Protein AF-A0A519GZL4-F1 (afdb_monomer)

Nearest PDB structures (foldseek):
  5wam-assembly1_B-2  TM=8.027E-01  e=3.179E-05  Neisseria gonorrhoeae FA 1090
  5wam-assembly1_A-2  TM=7.280E-01  e=1.064E-04  Neisseria gonorrhoeae FA 1090
  7enc-assembly1_n  TM=5.071E-01  e=3.283E-01  Homo sapiens
  8gxs-assembly1_n  TM=5.077E-01  e=7.648E-01  Homo sapiens
  8trh-assembly1_N  TM=5.170E-01  e=1.893E+00  Homo sapiens

Mean predicted aligned error: 19.34 Å

Foldseek 3Di:
DFPVVCCVVQNDAPDCDPVPVQKGKDWDWDDDVPDDIDIWIKIWGHDPGHTDDIDIDDDDPPVVVVVVVPPCVVVPPPPPDPDDDPVVVVVPDDDPDDDDDDDDDDDDDDDDDDPDDDDPDDDD

Sequence (124 aa):
MSRQQVRDILGTSLLTDVFHSDRWDYVFTMRRQGTEPQQRRLTLFFKGETLDRFEGDTMPSEEEFVAAVDTRVGKSPKIPQLEATESQLDKFKPDDKKGGKSADAPATPLAPLPPSYPPLETAR

Radius of gyration: 33.73 Å; Cα contacts (8 Å, |Δi|>4): 89; chains: 1; bounding box: 73×61×67 Å

Secondary structure (DSSP, 8-state):
-BHHHHHHHH---TT--GGGTTEEEEEEEEEETTEEEEEEEEEEEEETTEEEEEEES-PPPHHHHHHHH-TTTTS----------HHHHGGG-------------PPP-PPPPPS-PPP-----

pLDDT: mean 71.45, std 14.08, range [32.94, 92.75]

Solvent-accessible surface area (backbone atoms only — not comparable to full-atom values): 8414 Å² total; per-residue (Å²): 100,41,60,66,58,49,31,74,74,76,42,79,61,87,50,70,43,92,91,37,73,46,38,38,48,44,78,48,72,51,76,50,94,94,51,79,69,45,74,48,50,39,36,39,34,37,60,82,64,34,61,71,51,73,51,61,60,89,71,64,52,73,67,55,45,50,56,67,67,44,72,61,65,85,56,68,70,79,74,76,78,88,71,80,57,70,81,60,58,69,74,68,61,81,80,96,78,77,85,86,83,84,90,89,82,85,82,77,83,77,77,84,77,77,97,72,78,83,79,92,70,80,86,127

Structure (mmCIF, N/CA/C/O backbone):
data_AF-A0A519GZL4-F1
#
_entry.id   AF-A0A519GZL4-F1
#
loop_
_atom_site.group_PDB
_atom_site.id
_atom_site.type_symbol
_atom_site.label_atom_id
_atom_site.label_alt_id
_atom_site.label_comp_id
_atom_site.label_asym_id
_atom_site.label_entity_id
_atom_site.label_seq_id
_atom_site.pdbx_PDB_ins_code
_atom_site.Cartn_x
_atom_site.Cartn_y
_atom_site.Cartn_z
_atom_site.occupancy
_atom_site.B_iso_or_equiv
_atom_site.auth_seq_id
_atom_site.auth_comp_id
_atom_site.auth_asym_id
_atom_site.auth_atom_id
_atom_site.pdbx_PDB_model_num
ATOM 1 N N . MET A 1 1 ? 3.455 6.387 12.082 1.00 84.31 1 MET A N 1
ATOM 2 C CA . MET A 1 1 ? 2.649 6.556 10.851 1.00 84.31 1 MET A CA 1
ATOM 3 C C . MET A 1 1 ? 1.247 6.051 11.135 1.00 84.31 1 MET A C 1
ATOM 5 O O . MET A 1 1 ? 1.131 4.916 11.592 1.00 84.31 1 MET A O 1
ATOM 9 N N . SER A 1 2 ? 0.220 6.888 10.959 1.00 90.94 2 SER A N 1
ATOM 10 C CA . SER A 1 2 ? -1.176 6.470 11.162 1.00 90.94 2 SER A CA 1
ATOM 11 C C . SER A 1 2 ? -1.717 5.737 9.934 1.00 90.94 2 SER A C 1
ATOM 13 O O . SER A 1 2 ? -1.227 5.946 8.823 1.00 90.94 2 SER A O 1
ATOM 15 N N . ARG A 1 3 ? -2.753 4.911 10.105 1.00 87.25 3 ARG A N 1
ATOM 16 C CA . ARG A 1 3 ? -3.444 4.238 8.986 1.00 87.25 3 ARG A CA 1
ATOM 17 C C . ARG A 1 3 ? -3.908 5.210 7.902 1.00 87.25 3 ARG A C 1
ATOM 19 O O . ARG A 1 3 ? -3.775 4.916 6.717 1.00 87.25 3 ARG A O 1
ATOM 26 N N . GLN A 1 4 ? -4.415 6.370 8.315 1.00 88.75 4 GLN A N 1
ATOM 27 C CA . GLN A 1 4 ? -4.841 7.434 7.407 1.00 88.75 4 GLN A CA 1
ATOM 28 C C . GLN A 1 4 ? -3.663 7.935 6.566 1.00 88.75 4 GLN A C 1
ATOM 30 O O . GLN A 1 4 ? -3.731 7.926 5.346 1.00 88.75 4 GLN A O 1
ATOM 35 N N . GLN A 1 5 ? -2.543 8.260 7.213 1.00 89.81 5 GLN A N 1
ATOM 36 C CA . GLN A 1 5 ? -1.359 8.772 6.531 1.00 89.81 5 GLN A CA 1
ATOM 37 C C . GLN A 1 5 ? -0.759 7.743 5.564 1.00 89.81 5 GLN A C 1
ATOM 39 O O . GLN A 1 5 ? -0.343 8.089 4.463 1.00 89.81 5 GLN A O 1
ATOM 44 N N . VAL A 1 6 ? -0.747 6.464 5.948 1.00 88.88 6 VAL A N 1
ATOM 45 C CA . VAL A 1 6 ? -0.319 5.378 5.056 1.00 88.88 6 VAL A CA 1
ATOM 46 C C . VAL A 1 6 ? -1.238 5.283 3.839 1.00 88.88 6 VAL A C 1
ATOM 48 O O . VAL A 1 6 ? -0.751 5.141 2.720 1.00 88.88 6 VAL A O 1
ATOM 51 N N . ARG A 1 7 ? -2.555 5.395 4.041 1.00 87.25 7 ARG A N 1
ATOM 52 C CA . ARG A 1 7 ? -3.539 5.400 2.955 1.00 87.25 7 ARG A CA 1
ATOM 53 C C . ARG A 1 7 ? -3.374 6.602 2.030 1.00 87.25 7 ARG A C 1
ATOM 55 O O . ARG A 1 7 ? -3.517 6.445 0.825 1.00 87.25 7 ARG A O 1
ATOM 62 N N . ASP A 1 8 ? -3.046 7.765 2.572 1.00 88.56 8 ASP A N 1
ATOM 63 C CA . ASP A 1 8 ? -2.830 8.974 1.778 1.00 88.56 8 ASP A CA 1
ATOM 64 C C . ASP A 1 8 ? -1.562 8.865 0.909 1.00 88.56 8 ASP A C 1
ATOM 66 O O . ASP A 1 8 ? -1.524 9.396 -0.197 1.00 88.56 8 ASP A O 1
ATOM 70 N N . ILE A 1 9 ? -0.538 8.136 1.374 1.00 88.44 9 ILE A N 1
ATOM 71 C CA . ILE A 1 9 ? 0.733 7.947 0.651 1.00 88.44 9 ILE A CA 1
ATOM 72 C C . ILE A 1 9 ? 0.659 6.796 -0.361 1.00 88.44 9 ILE A C 1
ATOM 74 O O . ILE A 1 9 ? 1.090 6.945 -1.501 1.00 88.44 9 ILE A O 1
ATOM 78 N N . LEU A 1 10 ? 0.161 5.630 0.059 1.00 85.12 10 LEU A N 1
ATOM 79 C CA . LEU A 1 10 ? 0.185 4.391 -0.734 1.00 85.12 10 LEU A CA 1
ATOM 80 C C . LEU A 1 10 ? -1.153 4.076 -1.414 1.00 85.12 10 LEU A C 1
ATOM 82 O O . LEU A 1 10 ? -1.236 3.153 -2.223 1.00 85.12 10 LEU A O 1
ATOM 86 N N . GLY A 1 11 ? -2.208 4.817 -1.084 1.00 85.12 11 GLY A N 1
ATOM 87 C CA . GLY A 1 11 ? -3.573 4.532 -1.503 1.00 85.12 11 GLY A CA 1
ATOM 88 C C . GLY A 1 11 ? -4.305 3.557 -0.576 1.00 85.12 11 GLY A C 1
ATOM 89 O O . GLY A 1 11 ? -3.784 3.037 0.418 1.00 85.12 11 GLY A O 1
ATOM 90 N N . THR A 1 12 ? -5.567 3.300 -0.916 1.00 80.75 12 THR A N 1
ATOM 91 C CA . THR A 1 12 ? -6.424 2.361 -0.180 1.00 80.75 12 THR A CA 1
ATOM 92 C C . THR A 1 12 ? -5.939 0.934 -0.406 1.00 80.75 12 THR A C 1
ATOM 94 O O . THR A 1 12 ? -5.834 0.492 -1.548 1.00 80.75 12 THR A O 1
ATOM 97 N N . SER A 1 13 ? -5.633 0.217 0.679 1.00 74.00 13 SER A N 1
ATOM 98 C CA . SER A 1 13 ? -5.290 -1.204 0.593 1.00 74.00 13 SER A CA 1
ATOM 99 C C . SER A 1 13 ? -6.455 -1.988 -0.011 1.00 74.00 13 SER A C 1
ATOM 101 O O . SER A 1 13 ? -7.615 -1.761 0.330 1.00 74.00 13 SER A O 1
ATOM 103 N N . LEU A 1 14 ? -6.137 -2.915 -0.914 1.00 67.00 14 LEU A N 1
ATOM 104 C CA . LEU A 1 14 ? -7.121 -3.743 -1.615 1.00 67.00 14 LEU A CA 1
ATOM 105 C C . LEU A 1 14 ? -7.680 -4.880 -0.738 1.00 67.00 14 LEU A C 1
ATOM 107 O O . LEU A 1 14 ? -8.674 -5.494 -1.114 1.00 67.00 14 LEU A O 1
ATOM 111 N N . LEU A 1 15 ? -7.040 -5.182 0.400 1.00 64.50 15 LEU A N 1
ATOM 112 C CA . LEU A 1 15 ? -7.227 -6.424 1.167 1.00 64.50 15 LEU A CA 1
ATOM 113 C C . LEU A 1 15 ? -7.434 -6.184 2.674 1.00 64.50 15 LEU A C 1
ATOM 115 O O . LEU A 1 15 ? -6.950 -6.947 3.505 1.00 64.50 15 LEU A O 1
ATOM 119 N N . THR A 1 16 ? -8.174 -5.142 3.057 1.00 64.69 16 THR A N 1
ATOM 120 C CA . THR A 1 16 ? -8.651 -5.008 4.445 1.00 64.69 16 THR A CA 1
ATOM 121 C C . THR A 1 16 ? -9.836 -5.937 4.693 1.00 64.69 16 THR A C 1
ATOM 123 O O . THR A 1 16 ? -10.988 -5.539 4.528 1.00 64.69 16 THR A O 1
ATOM 126 N N . ASP A 1 17 ? -9.548 -7.183 5.063 1.00 66.06 17 ASP A N 1
ATOM 127 C CA . ASP A 1 17 ? -10.543 -8.134 5.567 1.00 66.06 17 ASP A CA 1
ATOM 128 C C . ASP A 1 17 ? -10.937 -7.768 7.015 1.00 66.06 17 ASP A C 1
ATOM 130 O O . ASP A 1 17 ? -10.108 -7.300 7.800 1.00 66.06 17 ASP A O 1
ATOM 134 N N . VAL A 1 18 ? -12.197 -7.999 7.390 1.00 66.75 18 VAL A N 1
ATOM 135 C CA . VAL A 1 18 ? -12.733 -7.783 8.745 1.00 66.75 18 VAL A CA 1
ATOM 136 C C . VAL A 1 18 ? -11.977 -8.606 9.802 1.00 66.75 18 VAL A C 1
ATOM 138 O O . VAL A 1 18 ? -11.869 -8.180 10.950 1.00 66.75 18 VAL A O 1
ATOM 141 N N . PHE A 1 19 ? -11.408 -9.752 9.420 1.00 68.94 19 PHE A N 1
ATOM 142 C CA . PHE A 1 19 ? -10.619 -10.622 10.297 1.00 68.94 19 PHE A CA 1
ATOM 143 C C . PHE A 1 19 ? -9.140 -10.216 10.409 1.00 68.94 19 PHE A C 1
ATOM 145 O O . PHE A 1 19 ? -8.454 -10.665 11.324 1.00 68.94 19 PHE A O 1
ATOM 152 N N . HIS A 1 20 ? -8.649 -9.354 9.513 1.00 72.19 20 HIS A N 1
ATOM 153 C CA . HIS A 1 20 ? -7.257 -8.894 9.471 1.00 72.19 20 HIS A CA 1
ATOM 154 C C . HIS A 1 20 ? -7.188 -7.375 9.324 1.00 72.19 20 HIS A C 1
ATOM 156 O O . HIS A 1 20 ? -6.423 -6.839 8.524 1.00 72.19 20 HIS A O 1
ATOM 162 N N . SER A 1 21 ? -7.975 -6.664 10.132 1.00 76.50 21 SER A N 1
ATOM 163 C CA . SER A 1 21 ? -7.987 -5.200 10.147 1.00 76.50 21 SER A CA 1
ATOM 164 C C . SER A 1 21 ? -6.590 -4.609 10.368 1.00 76.50 21 SER A C 1
ATOM 166 O O . SER A 1 21 ? -6.303 -3.523 9.870 1.00 76.50 21 SER A O 1
ATOM 168 N N . ASP A 1 22 ? -5.720 -5.331 11.072 1.00 86.19 22 ASP A N 1
ATOM 169 C CA . ASP A 1 22 ? -4.362 -4.936 11.438 1.00 86.19 22 ASP A CA 1
ATOM 170 C C . ASP A 1 22 ? -3.292 -5.262 10.384 1.00 86.19 22 ASP A C 1
ATOM 172 O O . ASP A 1 22 ? -2.124 -4.938 10.588 1.00 86.19 22 ASP A O 1
ATOM 176 N N . ARG A 1 23 ? -3.646 -5.880 9.252 1.00 88.19 23 ARG A N 1
ATOM 177 C CA . ARG A 1 23 ? -2.686 -6.238 8.201 1.00 88.19 23 ARG A CA 1
ATOM 178 C C . ARG A 1 23 ? -3.152 -5.734 6.844 1.00 88.19 23 ARG A C 1
ATOM 180 O O . ARG A 1 23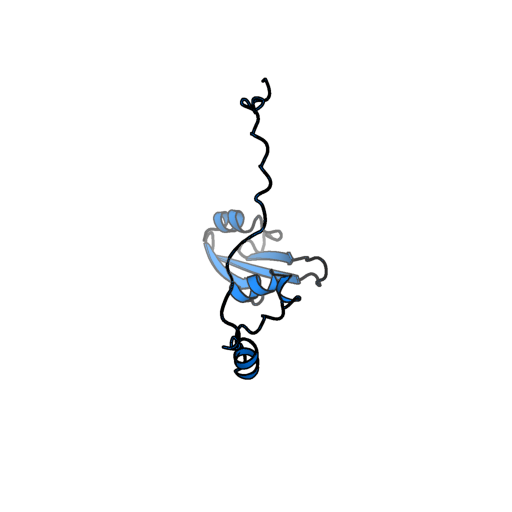 ? -4.225 -6.101 6.382 1.00 88.19 23 ARG A O 1
ATOM 187 N N . TRP A 1 24 ? -2.332 -4.914 6.194 1.00 88.50 24 TRP A N 1
ATOM 188 C CA . TRP A 1 24 ? -2.612 -4.402 4.852 1.00 88.50 24 TRP A CA 1
ATOM 189 C C . TRP A 1 24 ? -1.587 -4.937 3.864 1.00 88.50 24 TRP A C 1
ATOM 191 O O . TRP A 1 24 ? -0.389 -4.706 4.016 1.00 88.50 24 TRP A O 1
ATOM 201 N N . ASP A 1 25 ? -2.063 -5.599 2.818 1.00 86.19 25 ASP A N 1
ATOM 202 C CA . ASP A 1 25 ? -1.225 -6.072 1.724 1.00 86.19 25 ASP A CA 1
ATOM 203 C C . ASP A 1 25 ? -1.360 -5.128 0.517 1.00 86.19 25 ASP A C 1
ATOM 205 O O . ASP A 1 25 ? -2.461 -4.779 0.079 1.00 86.19 25 ASP A O 1
ATOM 209 N N . TYR A 1 26 ? -0.217 -4.714 -0.023 1.00 86.56 26 TYR A N 1
ATOM 210 C CA . TYR A 1 26 ? -0.070 -3.899 -1.223 1.00 86.56 26 TYR A CA 1
ATOM 211 C C . TYR A 1 26 ? 0.730 -4.685 -2.257 1.00 86.56 26 TYR A C 1
ATOM 213 O O . TYR A 1 26 ? 1.853 -5.121 -1.998 1.00 86.56 26 TYR A O 1
ATOM 221 N N . VAL A 1 27 ? 0.166 -4.852 -3.450 1.00 85.44 27 VAL A N 1
ATOM 222 C CA . VAL A 1 27 ? 0.845 -5.492 -4.579 1.00 85.44 27 VAL A CA 1
ATOM 223 C C . VAL A 1 27 ? 0.945 -4.473 -5.699 1.00 85.44 27 VAL A C 1
ATOM 225 O O . VAL A 1 27 ? -0.068 -3.961 -6.169 1.00 85.44 27 VAL A O 1
ATOM 228 N N . PHE A 1 28 ? 2.167 -4.179 -6.129 1.00 80.44 28 PHE A N 1
ATOM 229 C CA . PHE A 1 28 ? 2.427 -3.247 -7.215 1.00 80.44 28 PHE A CA 1
ATOM 230 C C . PHE A 1 28 ? 3.165 -3.954 -8.343 1.00 80.44 28 PHE A C 1
ATOM 232 O O . PHE A 1 28 ? 4.078 -4.746 -8.124 1.00 80.44 28 PHE A O 1
ATOM 239 N N . THR A 1 29 ? 2.735 -3.685 -9.573 1.00 83.50 29 THR A N 1
ATOM 240 C CA . THR A 1 29 ? 3.361 -4.238 -10.774 1.00 83.50 29 THR A CA 1
ATOM 241 C C . THR A 1 29 ? 3.965 -3.100 -11.570 1.00 83.50 29 THR A C 1
ATOM 243 O O . THR A 1 29 ? 3.251 -2.219 -12.046 1.00 83.50 29 THR A O 1
ATOM 246 N N . MET A 1 30 ? 5.279 -3.130 -11.743 1.00 81.25 30 MET A N 1
ATOM 247 C CA . MET A 1 30 ? 5.994 -2.154 -12.547 1.00 81.25 30 MET A CA 1
ATOM 248 C C . MET A 1 30 ? 6.207 -2.730 -13.945 1.00 81.25 30 MET A C 1
ATOM 250 O O . MET A 1 30 ? 6.957 -3.686 -14.136 1.00 81.25 30 MET A O 1
ATOM 254 N N . ARG A 1 31 ? 5.509 -2.161 -14.931 1.00 84.25 31 ARG A N 1
ATOM 255 C CA . ARG A 1 31 ? 5.625 -2.548 -16.341 1.00 84.25 31 ARG A CA 1
ATOM 256 C C . ARG A 1 31 ? 6.455 -1.508 -17.080 1.00 84.25 31 ARG A C 1
ATOM 258 O O . ARG A 1 31 ? 6.134 -0.324 -17.032 1.00 84.25 31 ARG A O 1
ATOM 265 N N . ARG A 1 32 ? 7.503 -1.948 -17.772 1.00 81.44 32 ARG A N 1
ATOM 266 C CA . ARG A 1 32 ? 8.340 -1.099 -18.629 1.00 81.44 32 ARG A CA 1
ATOM 267 C C . ARG A 1 32 ? 8.385 -1.689 -20.026 1.00 81.44 32 ARG A C 1
ATOM 269 O O . ARG A 1 32 ? 8.397 -2.905 -20.187 1.00 81.44 32 ARG A O 1
ATOM 276 N N . GLN A 1 33 ? 8.385 -0.828 -21.037 1.00 79.06 33 GLN A N 1
ATOM 277 C CA . GLN A 1 33 ? 8.483 -1.285 -22.420 1.00 79.06 33 GLN A CA 1
ATOM 278 C C . GLN A 1 33 ? 9.847 -1.952 -22.631 1.00 79.06 33 GLN A C 1
ATOM 280 O O . GLN A 1 33 ? 10.879 -1.337 -22.380 1.00 79.06 33 GLN A O 1
ATOM 285 N N . GLY A 1 34 ? 9.841 -3.215 -23.060 1.00 79.75 34 GLY A N 1
ATOM 286 C CA . GLY A 1 34 ? 11.063 -3.989 -23.292 1.00 79.75 34 GLY A CA 1
ATOM 287 C C . GLY A 1 34 ? 11.648 -4.697 -22.062 1.00 79.75 34 GLY A C 1
ATOM 288 O O . GLY A 1 34 ? 12.743 -5.240 -22.162 1.00 79.75 34 GLY A O 1
ATOM 289 N N . THR A 1 35 ? 10.958 -4.728 -20.916 1.00 78.00 35 THR A N 1
ATOM 290 C CA . THR A 1 35 ? 11.382 -5.507 -19.736 1.00 78.00 35 THR A CA 1
ATOM 291 C C . THR A 1 35 ? 10.214 -6.311 -19.179 1.00 78.00 35 THR A C 1
ATOM 293 O O . THR A 1 35 ? 9.058 -5.901 -19.293 1.00 78.00 35 THR A O 1
ATOM 296 N N . GLU A 1 36 ? 10.511 -7.459 -18.572 1.00 84.38 36 GLU A N 1
ATOM 297 C CA . GLU A 1 36 ? 9.499 -8.285 -17.921 1.00 84.38 36 GLU A CA 1
ATOM 298 C C . GLU A 1 36 ? 8.819 -7.514 -16.768 1.00 84.38 36 GLU A C 1
ATOM 300 O O . GLU A 1 36 ? 9.494 -6.772 -16.042 1.00 84.38 36 GLU A O 1
ATOM 305 N N . PRO A 1 37 ? 7.486 -7.628 -16.600 1.00 85.44 37 PRO A N 1
ATOM 306 C CA . PRO A 1 37 ? 6.774 -6.998 -15.496 1.00 85.44 37 PRO A CA 1
ATOM 307 C C . PRO A 1 37 ? 7.360 -7.400 -14.141 1.00 85.44 37 PRO A C 1
ATOM 309 O O . PRO A 1 37 ? 7.370 -8.572 -13.780 1.00 85.44 37 PRO A O 1
ATOM 312 N N . GLN A 1 38 ? 7.796 -6.416 -13.359 1.00 82.69 38 GLN A N 1
ATOM 313 C CA . GLN A 1 38 ? 8.284 -6.661 -12.006 1.00 82.69 38 GLN A CA 1
ATOM 314 C C . GLN A 1 38 ? 7.130 -6.518 -11.021 1.00 82.69 38 GLN A C 1
ATOM 316 O O . GLN A 1 38 ? 6.633 -5.411 -10.798 1.00 82.69 38 GLN A O 1
ATOM 321 N N . GLN A 1 39 ? 6.700 -7.632 -10.434 1.00 84.88 39 GLN A N 1
ATOM 322 C CA . GLN A 1 39 ? 5.733 -7.627 -9.344 1.00 84.88 39 GLN A CA 1
ATOM 323 C C . GLN A 1 39 ? 6.465 -7.500 -8.010 1.00 84.88 39 GLN A C 1
ATOM 325 O O . GLN A 1 39 ? 7.433 -8.211 -7.759 1.00 84.88 39 GLN A O 1
ATOM 330 N N . ARG A 1 40 ? 5.977 -6.621 -7.140 1.00 84.38 40 ARG A N 1
ATOM 331 C CA . ARG A 1 40 ? 6.466 -6.471 -5.771 1.00 84.38 40 ARG A CA 1
ATOM 332 C C . ARG A 1 40 ? 5.299 -6.471 -4.794 1.00 84.38 40 ARG A C 1
ATOM 334 O O . ARG A 1 40 ? 4.195 -6.026 -5.120 1.00 84.38 40 ARG A O 1
ATOM 341 N N . ARG A 1 41 ? 5.554 -6.986 -3.593 1.00 86.69 41 ARG A N 1
ATOM 342 C CA . ARG A 1 41 ? 4.581 -7.067 -2.502 1.00 86.69 41 ARG A CA 1
ATOM 343 C C . ARG A 1 41 ? 5.132 -6.373 -1.263 1.00 86.69 41 ARG A C 1
ATOM 345 O O . ARG A 1 41 ? 6.282 -6.595 -0.894 1.00 86.69 41 ARG A O 1
ATOM 352 N N . LEU A 1 42 ? 4.283 -5.579 -0.625 1.00 87.38 42 LEU A N 1
ATOM 353 C CA . LEU A 1 42 ? 4.522 -4.919 0.650 1.00 87.38 42 LEU A CA 1
ATOM 354 C C . LEU A 1 42 ? 3.370 -5.258 1.597 1.00 87.38 42 LEU A C 1
ATOM 356 O O . LEU A 1 42 ? 2.208 -5.028 1.277 1.00 87.38 42 LEU A O 1
ATOM 360 N N . THR A 1 43 ? 3.702 -5.795 2.759 1.00 89.69 43 THR A N 1
ATOM 361 C CA . THR A 1 43 ? 2.771 -6.151 3.828 1.00 89.69 43 THR A CA 1
ATOM 362 C C . THR A 1 43 ? 3.024 -5.216 4.998 1.00 89.69 43 THR A C 1
ATOM 364 O O . THR A 1 43 ? 4.141 -5.132 5.500 1.00 89.69 43 THR A O 1
ATOM 367 N N . LEU A 1 44 ? 2.003 -4.497 5.437 1.00 90.31 44 LEU A N 1
ATOM 368 C CA . LEU A 1 44 ? 2.065 -3.590 6.575 1.00 90.31 44 LEU A CA 1
ATOM 369 C C . LEU A 1 44 ? 1.300 -4.203 7.740 1.00 90.31 44 LEU A C 1
ATOM 371 O O . LEU A 1 44 ? 0.189 -4.697 7.557 1.00 90.31 44 LEU A O 1
ATOM 375 N N . PHE A 1 45 ? 1.876 -4.134 8.932 1.00 90.88 45 PHE A N 1
ATOM 376 C CA . PHE A 1 45 ? 1.255 -4.587 10.168 1.00 90.88 45 PHE A CA 1
ATOM 377 C C . PHE A 1 45 ? 1.042 -3.390 11.087 1.00 90.88 45 PHE A C 1
ATOM 379 O O . PHE A 1 45 ? 1.961 -2.613 11.358 1.00 90.88 45 PHE A O 1
ATOM 386 N N . PHE A 1 46 ? -0.177 -3.255 11.577 1.00 90.44 46 PHE A N 1
ATOM 387 C CA . PHE A 1 46 ? -0.617 -2.180 12.443 1.00 90.44 46 PHE A CA 1
ATOM 388 C C . PHE A 1 46 ? -0.914 -2.721 13.834 1.00 90.44 46 PHE A C 1
ATOM 390 O O . PHE A 1 46 ? -1.324 -3.864 14.011 1.00 90.44 46 PHE A O 1
ATOM 397 N N . LYS A 1 47 ? -0.750 -1.861 14.833 1.00 90.19 47 LYS A N 1
ATOM 398 C CA . LYS A 1 47 ? -1.213 -2.104 16.194 1.00 90.19 47 LYS A CA 1
ATOM 399 C C . LYS A 1 47 ? -2.154 -0.970 16.569 1.00 90.19 47 LYS A C 1
ATOM 401 O O . LYS A 1 47 ? -1.716 0.153 16.832 1.00 90.19 47 LYS A O 1
ATOM 406 N N . GLY A 1 48 ? -3.457 -1.244 16.519 1.00 88.00 48 GLY A N 1
ATOM 407 C CA . GLY A 1 48 ? -4.464 -0.182 16.536 1.00 88.00 48 GLY A CA 1
ATOM 408 C C . GLY A 1 48 ? -4.252 0.759 15.347 1.00 88.00 48 GLY A C 1
ATOM 409 O O . GLY A 1 48 ? -4.043 0.302 14.228 1.00 88.00 48 GLY A O 1
ATOM 410 N N . GLU A 1 49 ? -4.221 2.069 15.574 1.00 86.50 49 GLU A N 1
ATOM 411 C CA . GLU A 1 49 ? -4.117 3.073 14.501 1.00 86.50 49 GLU A CA 1
ATOM 412 C C . GLU A 1 49 ? -2.691 3.355 14.002 1.00 86.50 49 GLU A C 1
ATOM 414 O O . GLU A 1 49 ? -2.511 4.137 13.065 1.00 86.50 49 GLU A O 1
ATOM 419 N N . THR A 1 50 ? -1.671 2.726 14.595 1.00 89.50 50 THR A N 1
ATOM 420 C CA . THR A 1 50 ? -0.259 3.017 14.298 1.00 89.50 50 THR A CA 1
ATOM 421 C C . THR A 1 50 ? 0.413 1.852 13.580 1.00 89.50 50 THR A C 1
ATOM 423 O O . THR A 1 50 ? 0.188 0.693 13.923 1.00 89.50 50 THR A O 1
ATOM 426 N N . LEU A 1 51 ? 1.250 2.159 12.586 1.00 90.31 51 LEU A N 1
ATOM 427 C CA . LEU A 1 51 ? 2.108 1.181 11.915 1.00 90.31 51 LEU A CA 1
ATOM 428 C C . LEU A 1 51 ? 3.166 0.642 12.891 1.00 90.31 51 LEU A C 1
ATOM 430 O O . LEU A 1 51 ? 3.927 1.429 13.454 1.00 90.31 51 LEU A O 1
ATOM 434 N N . ASP A 1 52 ? 3.206 -0.678 13.058 1.00 92.75 52 ASP A N 1
ATOM 435 C CA . ASP A 1 52 ? 4.131 -1.386 13.952 1.00 92.75 52 ASP A CA 1
ATOM 436 C C . ASP A 1 52 ? 5.351 -1.908 13.182 1.00 92.75 52 ASP A C 1
ATOM 438 O O . ASP A 1 52 ? 6.492 -1.622 13.539 1.00 92.75 52 ASP A O 1
ATOM 442 N N . ARG A 1 53 ? 5.115 -2.611 12.067 1.00 89.94 53 ARG A N 1
ATOM 443 C CA . ARG A 1 53 ? 6.173 -3.147 11.200 1.00 89.94 53 ARG A CA 1
ATOM 444 C C . ARG A 1 53 ? 5.710 -3.280 9.754 1.00 89.94 53 ARG A C 1
ATOM 446 O O . ARG A 1 53 ? 4.514 -3.266 9.463 1.00 89.94 53 ARG A O 1
ATOM 453 N N . PHE A 1 54 ? 6.661 -3.464 8.850 1.00 90.25 54 PHE A N 1
ATOM 454 C CA . PHE A 1 54 ? 6.390 -3.779 7.454 1.00 90.25 54 PHE A CA 1
ATOM 455 C C . PHE A 1 54 ? 7.319 -4.887 6.963 1.00 90.25 54 PHE A C 1
ATOM 457 O O . PHE A 1 54 ? 8.474 -4.973 7.369 1.00 90.25 54 PHE A O 1
ATOM 464 N N . GLU A 1 55 ? 6.800 -5.726 6.079 1.00 89.00 55 GLU A N 1
ATOM 465 C CA . GLU A 1 55 ? 7.533 -6.781 5.390 1.00 89.00 55 GLU A CA 1
ATOM 466 C C . GLU A 1 55 ? 7.375 -6.557 3.891 1.00 89.00 55 GLU A C 1
ATOM 468 O O . GLU A 1 55 ? 6.262 -6.510 3.370 1.00 89.00 55 GLU A O 1
ATOM 473 N N . GLY A 1 56 ? 8.485 -6.399 3.186 1.00 85.69 56 GLY A N 1
ATOM 474 C CA . GLY A 1 56 ? 8.497 -6.229 1.742 1.00 85.69 56 GLY A CA 1
ATOM 475 C C . GLY A 1 56 ? 9.489 -7.182 1.110 1.00 85.69 56 GLY A C 1
ATOM 476 O O . GLY A 1 56 ? 10.406 -7.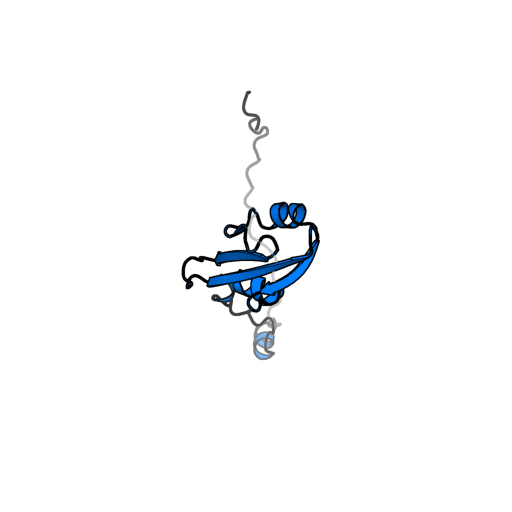669 1.772 1.00 85.69 56 GLY A O 1
ATOM 477 N N . ASP A 1 57 ? 9.305 -7.424 -0.182 1.00 77.38 57 ASP A N 1
ATOM 478 C CA . ASP A 1 57 ? 10.403 -7.943 -0.991 1.00 77.38 57 ASP A CA 1
ATOM 479 C C . ASP A 1 57 ? 11.611 -6.992 -0.899 1.00 77.38 57 ASP A C 1
ATOM 481 O O . ASP A 1 57 ? 11.435 -5.794 -0.644 1.00 77.38 57 ASP A O 1
ATOM 485 N N . THR A 1 58 ? 12.826 -7.519 -1.072 1.00 66.00 58 THR A N 1
ATOM 486 C CA . THR A 1 58 ? 14.045 -6.712 -0.982 1.00 66.00 58 THR A CA 1
ATOM 487 C C . THR A 1 58 ? 13.952 -5.579 -1.999 1.00 66.00 58 THR A C 1
ATOM 489 O O . THR A 1 58 ? 13.895 -5.784 -3.215 1.00 66.00 58 THR A O 1
ATOM 492 N N . MET A 1 59 ? 13.815 -4.354 -1.493 1.00 64.12 59 MET A N 1
ATOM 493 C CA . MET A 1 59 ? 13.863 -3.193 -2.358 1.00 64.12 59 MET A CA 1
ATOM 494 C C . MET A 1 59 ? 15.332 -2.985 -2.721 1.00 64.12 59 MET A C 1
ATOM 496 O O . MET A 1 59 ? 16.150 -2.898 -1.800 1.00 64.12 59 MET A O 1
ATOM 500 N N . PRO A 1 60 ? 15.680 -2.912 -4.021 1.00 65.69 60 PRO A N 1
ATOM 501 C CA . PRO A 1 60 ? 16.983 -2.386 -4.402 1.00 65.69 60 PRO A CA 1
ATOM 502 C C . PRO A 1 60 ? 17.145 -1.013 -3.747 1.00 65.69 60 PRO A C 1
ATOM 504 O O . PRO A 1 60 ? 16.144 -0.316 -3.523 1.00 65.69 60 PRO A O 1
ATOM 507 N N . SER A 1 61 ? 18.377 -0.636 -3.409 1.00 68.69 61 SER A N 1
ATOM 508 C CA . SER A 1 61 ? 18.623 0.693 -2.846 1.00 68.69 61 SER A CA 1
ATOM 509 C C . SER A 1 61 ? 18.042 1.768 -3.774 1.00 68.69 61 SER A C 1
ATOM 511 O O . SER A 1 61 ? 17.845 1.528 -4.968 1.00 68.69 61 SER A O 1
ATOM 513 N N . GLU A 1 62 ? 17.741 2.961 -3.256 1.00 66.44 62 GLU A N 1
ATOM 514 C CA . GLU A 1 62 ? 17.225 4.048 -4.102 1.00 66.44 62 GLU A CA 1
ATOM 515 C C . GLU A 1 62 ? 18.143 4.294 -5.313 1.00 66.44 62 GLU A C 1
ATOM 517 O O . GLU A 1 62 ? 17.664 4.460 -6.434 1.00 66.44 62 GLU A O 1
ATOM 522 N N . GLU A 1 63 ? 19.458 4.185 -5.111 1.00 67.56 63 GLU A N 1
ATOM 523 C CA . GLU A 1 63 ? 20.470 4.301 -6.162 1.00 67.56 63 GLU A CA 1
ATOM 524 C C . GLU A 1 63 ? 20.345 3.196 -7.219 1.00 67.56 63 GLU A C 1
ATOM 526 O O . GLU A 1 63 ? 20.332 3.475 -8.418 1.00 67.56 63 GLU A O 1
ATOM 531 N N . GLU A 1 64 ? 20.196 1.941 -6.793 1.00 68.81 64 GLU A N 1
ATOM 532 C CA . GLU A 1 64 ? 20.021 0.789 -7.683 1.00 68.81 64 GLU A CA 1
ATOM 533 C C . GLU A 1 64 ? 18.680 0.839 -8.427 1.00 68.81 64 GLU A C 1
ATOM 535 O O . GLU A 1 64 ? 18.599 0.500 -9.611 1.00 68.81 64 GLU A O 1
ATOM 540 N N . PHE A 1 65 ? 17.618 1.298 -7.759 1.00 68.62 65 PHE A N 1
ATOM 541 C CA . PHE A 1 65 ? 16.314 1.499 -8.374 1.00 68.62 65 PHE A CA 1
ATOM 542 C C . PHE A 1 65 ? 16.390 2.577 -9.454 1.00 68.62 65 PHE A C 1
ATOM 544 O O . PHE A 1 65 ? 15.950 2.330 -10.576 1.00 68.62 65 PHE A O 1
ATOM 551 N N . VAL A 1 66 ? 16.980 3.738 -9.157 1.00 69.81 66 VAL A N 1
ATOM 552 C CA . VAL A 1 66 ? 17.148 4.839 -10.117 1.00 69.81 66 VAL A CA 1
ATOM 553 C C . VAL A 1 66 ? 18.037 4.414 -11.288 1.00 69.81 66 VAL A C 1
ATOM 555 O O . VAL A 1 66 ? 17.667 4.647 -12.440 1.00 69.81 66 VAL A O 1
ATOM 558 N N . ALA A 1 67 ? 19.137 3.703 -11.027 1.00 70.06 67 ALA A N 1
ATOM 559 C CA . ALA A 1 67 ? 19.998 3.146 -12.070 1.00 70.06 67 ALA A CA 1
ATOM 560 C C . ALA A 1 67 ? 19.244 2.161 -12.979 1.00 70.06 67 ALA A C 1
ATOM 562 O O . ALA A 1 67 ? 19.412 2.187 -14.197 1.00 70.06 67 ALA A O 1
ATOM 563 N N . ALA A 1 68 ? 18.360 1.332 -12.414 1.00 64.12 68 ALA A N 1
ATOM 564 C CA . ALA A 1 68 ? 17.507 0.440 -13.190 1.00 64.12 68 ALA A CA 1
ATOM 565 C C . ALA A 1 68 ? 16.388 1.187 -13.937 1.00 64.12 68 ALA A C 1
ATOM 567 O O . ALA A 1 68 ? 15.935 0.715 -14.979 1.00 64.12 68 ALA A O 1
ATOM 568 N N . VAL A 1 69 ? 15.869 2.305 -13.405 1.00 65.62 69 VAL A N 1
ATOM 569 C CA . VAL A 1 69 ? 14.878 3.182 -14.070 1.00 65.62 69 VAL A CA 1
ATOM 570 C C . VAL A 1 69 ? 15.487 3.857 -15.296 1.00 65.62 69 VAL A C 1
ATOM 572 O O . VAL A 1 69 ? 14.800 3.992 -16.314 1.00 65.62 69 VAL A O 1
ATOM 575 N N . ASP A 1 70 ? 16.762 4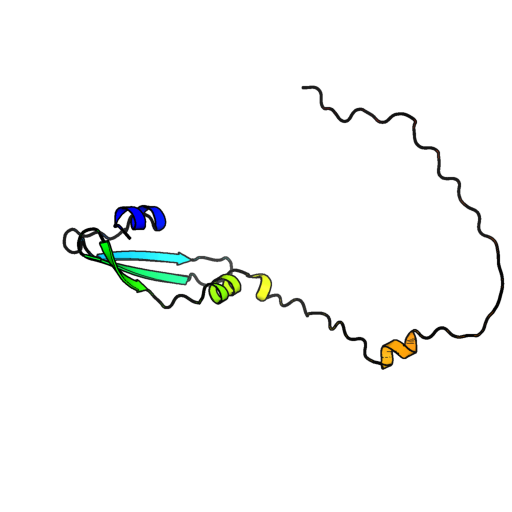.241 -15.234 1.00 65.56 70 ASP A N 1
ATOM 576 C CA . ASP A 1 70 ? 17.446 4.887 -16.347 1.00 65.56 70 ASP A CA 1
ATOM 577 C C . ASP A 1 70 ? 17.825 3.865 -17.434 1.00 65.56 70 ASP A C 1
ATOM 579 O O . ASP A 1 70 ? 18.946 3.376 -17.559 1.00 65.56 70 ASP A O 1
ATOM 583 N N . THR A 1 71 ? 16.845 3.549 -18.282 1.00 57.59 71 THR A N 1
ATOM 584 C CA . THR A 1 71 ? 16.993 2.724 -19.497 1.00 57.59 71 THR A CA 1
ATOM 585 C C . THR A 1 71 ? 18.073 3.223 -20.474 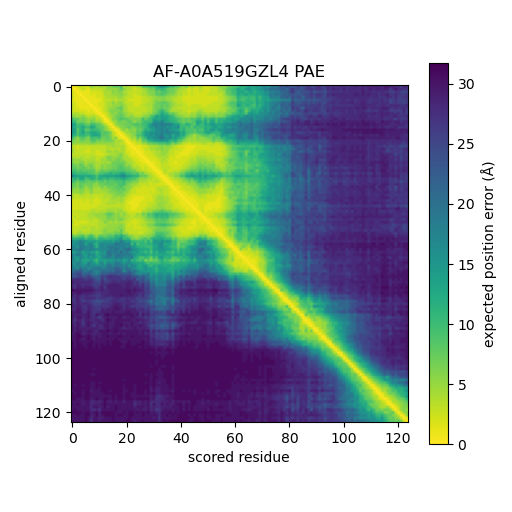1.00 57.59 71 THR A C 1
ATOM 587 O O . THR A 1 71 ? 18.368 2.542 -21.459 1.00 57.59 71 THR A O 1
ATOM 590 N N . ARG A 1 72 ? 18.716 4.374 -20.215 1.00 58.28 72 ARG A N 1
ATOM 591 C CA . ARG A 1 72 ? 19.877 4.852 -20.976 1.00 58.28 72 ARG A CA 1
ATOM 592 C C . ARG A 1 72 ? 21.177 4.117 -20.639 1.00 58.28 72 ARG A C 1
ATOM 594 O O . ARG A 1 72 ? 22.085 4.156 -21.461 1.00 58.28 72 ARG A O 1
ATOM 601 N N . VAL A 1 73 ? 21.275 3.392 -19.521 1.00 53.25 73 VAL A N 1
ATOM 602 C CA . VAL A 1 73 ? 22.513 2.671 -19.145 1.00 53.25 73 VAL A CA 1
ATOM 603 C C . VAL A 1 73 ? 22.791 1.459 -20.053 1.00 53.25 73 VAL A C 1
ATOM 605 O O . VAL A 1 73 ? 23.945 1.100 -20.271 1.00 53.25 73 VAL A O 1
ATOM 608 N N . GLY A 1 74 ? 21.760 0.880 -20.686 1.00 50.75 74 GLY A N 1
ATOM 609 C CA . GLY A 1 74 ? 21.922 -0.189 -21.687 1.00 50.75 74 GLY A CA 1
ATOM 610 C C . GLY A 1 74 ? 22.554 0.270 -23.011 1.00 50.75 74 GLY A C 1
ATOM 611 O O . GLY A 1 74 ? 22.994 -0.552 -23.812 1.00 50.75 74 GLY A O 1
ATOM 612 N N . LYS A 1 75 ? 22.633 1.584 -23.241 1.00 53.28 75 LYS A N 1
ATOM 613 C CA . LYS A 1 75 ? 23.483 2.193 -24.266 1.00 53.28 75 LYS A CA 1
ATOM 614 C C . LYS A 1 75 ? 24.588 2.916 -23.531 1.00 53.28 75 LYS A C 1
ATOM 616 O O . LYS A 1 75 ? 24.529 4.129 -23.396 1.00 53.28 75 LYS A O 1
ATOM 621 N N . SER A 1 76 ? 25.580 2.178 -23.049 1.00 51.75 76 SER A N 1
ATOM 622 C CA . SER A 1 76 ? 26.845 2.776 -22.646 1.00 51.75 76 SER A CA 1
ATOM 623 C C . SER A 1 76 ? 27.319 3.691 -23.785 1.00 51.75 76 SER A C 1
ATOM 625 O O . SER A 1 76 ? 27.691 3.186 -24.850 1.00 51.75 76 SER A O 1
ATOM 627 N N . PRO A 1 77 ? 27.292 5.035 -23.645 1.00 54.72 77 PRO A N 1
ATOM 628 C CA . PRO A 1 77 ? 28.082 5.835 -24.551 1.00 54.72 77 PRO A CA 1
ATOM 629 C C . PRO A 1 77 ? 29.510 5.437 -24.206 1.00 54.72 77 PRO A C 1
ATOM 631 O O . PRO A 1 77 ? 29.926 5.545 -23.054 1.00 54.72 77 PRO A O 1
ATOM 634 N N . LYS A 1 78 ? 30.227 4.867 -25.176 1.00 60.16 78 LYS A N 1
ATOM 635 C CA . LYS A 1 78 ? 31.670 4.653 -25.092 1.00 60.16 78 LYS A CA 1
ATOM 636 C C . LYS A 1 78 ? 32.256 5.969 -24.586 1.00 60.16 78 LYS A C 1
ATOM 638 O O . LYS A 1 78 ? 32.294 6.924 -25.355 1.00 60.16 78 LYS A O 1
ATOM 643 N N . ILE A 1 79 ? 32.595 6.046 -23.298 1.00 64.75 79 ILE A N 1
ATOM 644 C CA . ILE A 1 79 ? 33.101 7.278 -22.698 1.00 64.75 79 ILE A CA 1
ATOM 645 C C . ILE A 1 79 ? 34.388 7.558 -23.473 1.00 64.75 79 ILE A C 1
ATOM 647 O O . ILE A 1 79 ? 35.286 6.707 -23.443 1.00 64.75 79 ILE A O 1
ATOM 651 N N . PRO A 1 80 ? 34.451 8.632 -24.282 1.00 70.25 80 PRO A N 1
ATOM 652 C CA . PRO A 1 80 ? 35.639 8.883 -25.071 1.00 70.25 80 PRO A CA 1
ATOM 653 C C . PRO A 1 80 ? 36.799 9.075 -24.096 1.00 70.25 80 PRO A C 1
ATOM 655 O O . PRO A 1 80 ? 36.666 9.757 -23.084 1.00 70.25 80 PRO A O 1
ATOM 658 N N . GLN A 1 81 ? 37.914 8.405 -24.363 1.00 68.88 81 GLN A N 1
ATOM 659 C CA . GLN A 1 81 ? 39.136 8.579 -23.589 1.00 68.88 81 GLN A CA 1
ATOM 660 C C . GLN A 1 81 ? 39.659 9.988 -23.888 1.00 68.88 81 GLN A C 1
ATOM 662 O O . GLN A 1 81 ? 40.024 10.277 -25.025 1.00 68.88 81 GLN A O 1
ATOM 667 N N . LEU A 1 82 ? 39.622 10.873 -22.887 1.00 69.25 82 LEU A N 1
ATOM 668 C CA . LEU A 1 82 ? 40.085 12.266 -22.987 1.00 69.25 82 LEU A CA 1
ATOM 669 C C . LEU A 1 82 ? 41.620 12.392 -22.885 1.00 69.25 82 LEU A C 1
ATOM 671 O O . LEU A 1 82 ? 42.143 13.503 -22.854 1.00 69.25 82 LEU A O 1
ATOM 675 N N . GLU A 1 83 ? 42.347 11.276 -22.845 1.00 71.00 83 GLU A N 1
ATOM 676 C CA . GLU A 1 83 ? 43.805 11.260 -22.760 1.00 71.00 83 GLU A CA 1
ATOM 677 C C . GLU A 1 83 ? 44.416 11.117 -24.159 1.00 71.00 83 GLU A C 1
ATOM 679 O O . GLU A 1 83 ? 44.249 10.101 -24.835 1.00 71.00 83 GLU A O 1
ATOM 684 N N . ALA A 1 84 ? 45.135 12.147 -24.607 1.00 58.66 84 ALA A N 1
ATOM 685 C CA . ALA A 1 84 ? 45.948 12.071 -25.813 1.00 58.66 84 ALA A CA 1
ATOM 686 C C . ALA A 1 84 ? 47.247 11.319 -25.490 1.00 58.66 84 ALA A C 1
ATOM 688 O O . ALA A 1 84 ? 48.049 11.772 -24.676 1.00 58.66 84 ALA A O 1
ATOM 689 N N . THR A 1 85 ? 47.474 10.170 -26.128 1.00 68.44 85 THR A N 1
ATOM 690 C CA . THR A 1 85 ? 48.756 9.456 -26.038 1.00 68.44 85 THR A CA 1
ATOM 691 C C . THR A 1 85 ? 49.866 10.323 -26.644 1.00 68.44 85 THR A C 1
ATOM 693 O O . THR A 1 85 ? 49.639 10.977 -27.662 1.00 68.44 85 THR A O 1
ATOM 696 N N . GLU A 1 86 ? 51.075 10.3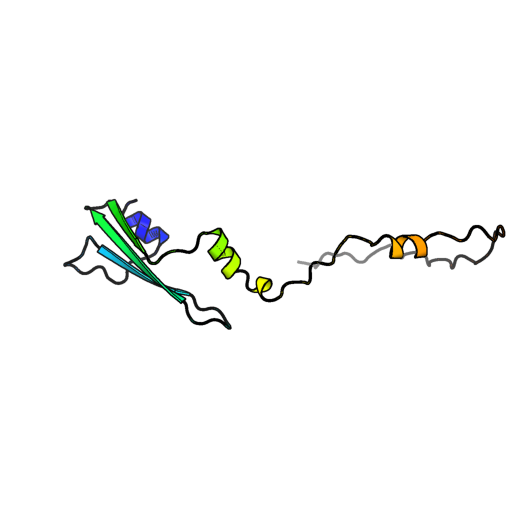09 -26.070 1.00 61.69 86 GLU A N 1
ATOM 697 C CA . GLU A 1 86 ? 52.223 11.145 -26.485 1.00 61.69 86 GLU A CA 1
ATOM 698 C C . GLU A 1 86 ? 52.503 11.102 -28.002 1.00 61.69 86 GLU A C 1
ATOM 700 O O . GLU A 1 86 ? 52.872 12.107 -28.607 1.00 61.69 86 GLU A O 1
ATOM 705 N N . SER A 1 87 ? 52.196 9.980 -28.660 1.00 61.97 87 SER A N 1
ATOM 706 C CA . SER A 1 87 ? 52.319 9.802 -30.113 1.00 61.97 87 SER A CA 1
ATOM 707 C C . SER A 1 87 ? 51.402 10.704 -30.959 1.00 61.97 87 SER A C 1
ATOM 709 O O . SER A 1 87 ? 51.666 10.905 -32.145 1.00 61.97 87 SER A O 1
ATOM 711 N N . GLN A 1 88 ? 50.308 11.228 -30.398 1.00 62.53 88 GLN A N 1
ATOM 712 C CA . GLN A 1 88 ? 49.425 12.184 -31.073 1.00 62.53 88 GLN A CA 1
ATOM 713 C C . GLN A 1 88 ? 49.894 13.629 -30.882 1.00 62.53 88 GLN A C 1
ATOM 715 O O . GLN A 1 88 ? 49.635 14.451 -31.754 1.00 62.53 88 GLN A O 1
ATOM 720 N N . LEU A 1 89 ? 50.636 13.926 -29.810 1.00 61.97 89 LEU A N 1
ATOM 721 C CA . LEU A 1 89 ? 51.145 15.266 -29.517 1.00 61.97 89 LEU A CA 1
ATOM 722 C C . LEU A 1 89 ? 52.295 15.664 -30.461 1.00 61.97 89 LEU A C 1
ATOM 724 O O . LEU A 1 89 ? 52.335 16.801 -30.930 1.00 61.97 89 LEU A O 1
ATOM 728 N N . ASP A 1 90 ? 53.168 14.720 -30.837 1.00 62.75 90 ASP A N 1
ATOM 729 C CA . ASP A 1 90 ? 54.239 14.969 -31.821 1.00 62.75 90 ASP A CA 1
ATOM 730 C C . ASP A 1 90 ? 53.713 15.280 -33.233 1.00 62.75 90 ASP A C 1
ATOM 732 O O . ASP A 1 90 ? 54.402 15.922 -34.023 1.00 62.75 90 ASP A O 1
ATOM 736 N N . LYS A 1 91 ? 52.469 14.895 -33.549 1.00 63.72 91 LYS A N 1
ATOM 737 C CA . LYS A 1 91 ? 51.832 15.179 -34.846 1.00 63.72 91 LYS A CA 1
ATOM 738 C C . LYS A 1 91 ? 51.339 16.621 -34.993 1.00 63.72 91 LYS A C 1
ATOM 740 O O . LYS A 1 91 ? 51.075 17.043 -36.115 1.00 63.72 91 LYS A O 1
ATOM 745 N N . PHE A 1 92 ? 51.218 17.361 -33.889 1.00 61.69 92 PHE A N 1
ATOM 746 C CA . PHE A 1 92 ? 50.728 18.745 -33.867 1.00 61.69 92 PHE A CA 1
ATOM 747 C C . PHE A 1 92 ? 51.825 19.781 -33.586 1.00 61.69 92 PHE A C 1
ATOM 749 O O . PHE A 1 92 ? 51.517 20.956 -33.389 1.00 61.69 92 PHE A O 1
ATOM 756 N N . LYS A 1 93 ? 53.105 19.385 -33.589 1.00 65.50 93 LYS A N 1
ATOM 757 C CA . LYS A 1 93 ? 54.214 20.344 -33.524 1.00 65.50 93 LYS A CA 1
ATOM 758 C C . LYS A 1 93 ? 54.294 21.133 -34.843 1.00 65.50 93 LYS A C 1
ATOM 760 O O . LYS A 1 93 ? 54.424 20.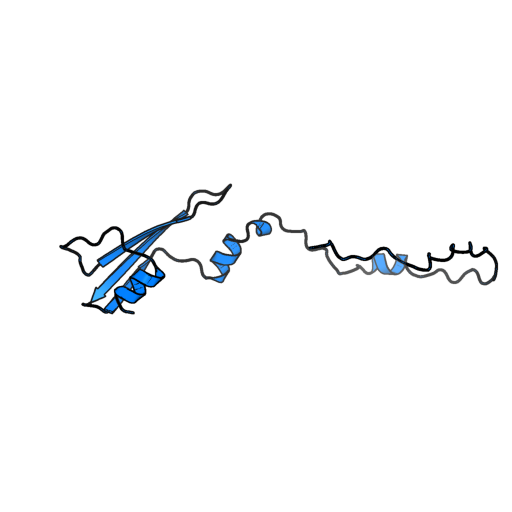508 -35.896 1.00 65.50 93 LYS A O 1
ATOM 765 N N . PRO A 1 94 ? 54.195 22.475 -34.823 1.00 56.53 94 PRO A N 1
ATOM 766 C CA . PRO A 1 94 ? 54.313 23.285 -36.030 1.00 56.53 94 PRO A CA 1
ATOM 767 C C . PRO A 1 94 ? 55.752 23.243 -36.567 1.00 56.53 94 PRO A C 1
ATOM 769 O O . PRO A 1 94 ? 56.707 23.367 -35.806 1.00 56.53 94 PRO A O 1
ATOM 772 N N . ASP A 1 95 ? 55.905 23.051 -37.880 1.00 55.25 95 ASP A N 1
ATOM 773 C CA . ASP A 1 95 ? 57.204 23.057 -38.560 1.00 55.25 95 ASP A CA 1
ATOM 774 C C . ASP A 1 95 ? 57.694 24.509 -38.724 1.00 55.25 95 ASP A C 1
ATOM 776 O O . ASP A 1 95 ? 57.123 25.298 -39.484 1.00 55.25 95 ASP A O 1
ATOM 780 N N . ASP A 1 96 ? 58.751 24.873 -37.993 1.00 56.19 96 ASP A N 1
ATOM 781 C CA . ASP A 1 96 ? 59.443 26.170 -38.025 1.00 56.19 96 ASP A CA 1
ATOM 782 C C . ASP A 1 96 ? 60.238 26.393 -39.334 1.00 56.19 96 ASP A C 1
ATOM 784 O O . ASP A 1 96 ? 61.424 26.728 -39.324 1.00 56.19 96 ASP A O 1
ATOM 788 N N . LYS A 1 97 ? 59.618 26.217 -40.508 1.00 54.16 97 LYS A N 1
ATOM 789 C CA . LYS A 1 97 ? 60.200 26.629 -41.799 1.00 54.16 97 LYS A CA 1
ATOM 790 C C . LYS A 1 97 ? 59.150 27.110 -42.797 1.00 54.16 97 LYS A C 1
ATOM 792 O O . LYS A 1 97 ? 58.873 26.452 -43.796 1.00 54.16 97 LYS A O 1
ATOM 797 N N . LYS A 1 98 ? 58.677 28.344 -42.605 1.00 41.34 98 LYS A N 1
ATOM 798 C CA . LYS A 1 98 ? 58.615 29.370 -43.669 1.00 41.34 98 LYS A CA 1
ATOM 799 C C . LYS A 1 98 ? 58.073 30.678 -43.105 1.00 41.34 98 LYS A C 1
ATOM 801 O O . LYS A 1 98 ? 56.872 30.874 -42.965 1.00 41.34 98 LYS A O 1
ATOM 806 N N . GLY A 1 99 ? 58.995 31.589 -42.814 1.00 41.12 99 GLY A N 1
ATOM 807 C CA . GLY A 1 99 ? 58.664 32.987 -42.603 1.00 41.12 99 GLY A CA 1
ATOM 808 C C . GLY A 1 99 ? 58.099 33.636 -43.871 1.00 41.12 99 GLY A C 1
ATOM 809 O O . GLY A 1 99 ? 58.580 33.385 -44.974 1.00 41.12 99 GLY A O 1
ATOM 810 N N . GLY A 1 100 ? 57.120 34.518 -43.652 1.00 40.09 100 GLY A N 1
ATOM 811 C CA . GLY A 1 100 ? 56.804 35.676 -44.490 1.00 40.09 100 GLY A CA 1
ATOM 812 C C . GLY A 1 100 ? 55.880 35.437 -45.685 1.00 40.09 100 GLY A C 1
ATOM 813 O O . GLY A 1 100 ? 56.303 34.867 -46.685 1.00 40.09 100 GLY A O 1
ATOM 814 N N . LYS A 1 101 ? 54.668 36.014 -45.649 1.00 32.94 101 LYS A N 1
ATOM 815 C CA . LYS A 1 101 ? 54.350 37.283 -46.344 1.00 32.94 101 LYS A CA 1
ATOM 816 C C . LYS A 1 101 ? 52.907 37.724 -46.048 1.00 32.94 101 LYS A C 1
ATOM 818 O O . LYS A 1 101 ? 51.975 36.938 -46.164 1.00 32.94 101 LYS A O 1
ATOM 823 N N . SER A 1 102 ? 52.756 38.987 -45.661 1.00 43.34 102 SER A N 1
ATOM 824 C CA . SER A 1 102 ? 51.485 39.689 -45.471 1.00 43.34 102 SER A CA 1
ATOM 825 C C . SER A 1 102 ? 50.711 39.908 -46.780 1.00 43.34 102 SER A C 1
ATOM 827 O O . SER A 1 102 ? 5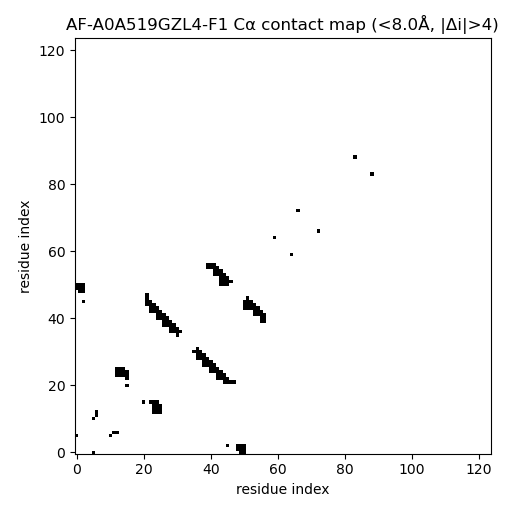1.325 40.014 -47.840 1.00 43.34 102 SER A O 1
ATOM 829 N N . ALA A 1 103 ? 49.401 40.132 -46.606 1.00 45.88 103 ALA A N 1
ATOM 830 C CA . ALA A 1 103 ? 48.439 40.811 -47.487 1.00 45.88 103 ALA A CA 1
ATOM 831 C C . ALA A 1 103 ? 47.940 40.060 -48.739 1.00 45.88 103 ALA A C 1
ATOM 833 O O . ALA A 1 103 ? 48.677 39.862 -49.698 1.00 45.88 103 ALA A O 1
ATOM 834 N N . ASP A 1 104 ? 46.646 39.711 -48.740 1.00 45.47 104 ASP A N 1
ATOM 835 C CA . ASP A 1 104 ? 45.577 40.437 -49.464 1.00 45.47 104 ASP A CA 1
ATOM 836 C C . ASP A 1 104 ? 44.435 39.471 -49.855 1.00 45.47 104 ASP A C 1
ATOM 838 O O . ASP A 1 104 ? 44.633 38.543 -50.637 1.00 45.47 104 ASP A O 1
ATOM 842 N N . ALA A 1 105 ? 43.237 39.661 -49.291 1.00 48.16 105 ALA A N 1
ATOM 843 C CA . ALA A 1 105 ? 41.994 39.076 -49.804 1.00 48.16 105 ALA A CA 1
ATOM 844 C C . ALA A 1 105 ? 40.810 39.968 -49.370 1.00 48.16 105 ALA A C 1
ATOM 846 O O . ALA A 1 105 ? 40.685 40.267 -48.179 1.00 48.16 105 ALA A O 1
ATOM 847 N N . PRO A 1 106 ? 39.965 40.442 -50.304 1.00 47.06 106 PRO A N 1
ATOM 848 C CA . PRO A 1 106 ? 39.091 41.586 -50.073 1.00 47.06 106 PRO A CA 1
ATOM 849 C C . PRO A 1 106 ? 37.864 41.228 -49.227 1.00 47.06 106 PRO A C 1
ATOM 851 O O . PRO A 1 106 ? 37.181 40.232 -49.466 1.00 47.06 106 PRO A O 1
ATOM 854 N N . ALA A 1 107 ? 37.561 42.095 -48.261 1.00 56.94 107 ALA A N 1
ATOM 855 C CA . ALA A 1 107 ? 36.332 42.054 -47.484 1.00 56.94 107 ALA A CA 1
ATOM 856 C C . ALA A 1 107 ? 35.124 42.297 -48.403 1.00 56.94 107 ALA A C 1
ATOM 858 O O . ALA A 1 107 ? 34.981 43.363 -49.001 1.00 56.94 107 ALA A O 1
ATOM 859 N N . THR A 1 108 ? 34.245 41.305 -48.518 1.00 58.81 108 THR A N 1
ATOM 860 C CA . THR A 1 108 ? 32.941 41.473 -49.165 1.00 58.81 108 THR A CA 1
ATOM 861 C C . THR A 1 108 ? 32.091 42.402 -48.288 1.00 58.81 108 THR A C 1
ATOM 863 O O . THR A 1 108 ? 31.959 42.126 -47.093 1.00 58.81 108 THR A O 1
ATOM 866 N N . PRO A 1 109 ? 31.524 43.506 -48.807 1.00 56.88 109 PRO A N 1
ATOM 867 C CA . PRO A 1 109 ? 30.715 44.392 -47.982 1.00 56.88 109 PRO A CA 1
ATOM 868 C C . PRO A 1 109 ? 29.395 43.693 -47.635 1.00 56.88 109 PRO A C 1
ATOM 870 O O . PRO A 1 109 ? 28.592 43.382 -48.513 1.00 56.88 109 PRO A O 1
ATOM 873 N N . LEU A 1 110 ? 29.181 43.427 -46.344 1.00 64.81 110 LEU A N 1
ATOM 874 C CA . LEU A 1 110 ? 27.886 43.002 -45.813 1.00 64.81 110 LEU A CA 1
ATOM 875 C C . LEU A 1 110 ? 26.855 44.108 -46.076 1.00 64.81 110 LEU A C 1
ATOM 877 O O . LEU A 1 110 ? 27.075 45.267 -45.723 1.00 64.81 110 LEU A O 1
ATOM 881 N N . ALA A 1 111 ? 25.743 43.746 -46.717 1.00 68.69 111 ALA A N 1
ATOM 882 C CA . ALA A 1 111 ? 24.646 44.664 -47.000 1.00 68.69 111 ALA A CA 1
ATOM 883 C C . ALA A 1 111 ? 24.081 45.274 -45.697 1.00 68.69 111 ALA A C 1
ATOM 885 O O . ALA A 1 111 ? 23.989 44.567 -44.689 1.00 68.69 111 ALA A O 1
ATOM 886 N N . PRO A 1 112 ? 23.690 46.564 -45.689 1.00 68.81 112 PRO A N 1
ATOM 887 C CA . PRO A 1 112 ? 23.151 47.202 -44.494 1.00 68.81 112 PRO A CA 1
ATOM 888 C C . PRO A 1 112 ? 21.788 46.607 -44.118 1.00 68.81 112 PRO A C 1
ATOM 890 O O . PRO A 1 112 ? 20.926 46.392 -44.971 1.00 68.81 112 PRO A O 1
ATOM 893 N N . LEU A 1 113 ? 21.606 46.346 -42.821 1.00 69.69 113 LEU A N 1
ATOM 894 C CA . LEU A 1 113 ? 20.360 45.837 -42.246 1.00 69.69 113 LEU A CA 1
ATOM 895 C C . LEU A 1 113 ? 19.219 46.860 -42.423 1.00 69.69 113 LEU A C 1
ATOM 897 O O . LEU A 1 113 ? 19.471 48.067 -42.349 1.00 69.69 113 LEU A O 1
ATOM 901 N N . PRO A 1 114 ? 17.965 46.414 -42.633 1.00 72.81 114 PRO A N 1
ATOM 902 C CA . PRO A 1 114 ? 16.831 47.319 -42.784 1.00 72.81 114 PRO A CA 1
ATOM 903 C C . PRO A 1 114 ? 16.568 48.110 -41.485 1.00 72.81 114 PRO A C 1
ATOM 905 O O . PRO A 1 114 ? 16.705 47.558 -40.392 1.00 72.81 114 PRO A O 1
ATOM 908 N N . PRO A 1 115 ? 16.156 49.389 -41.577 1.00 66.62 115 PRO A N 1
ATOM 909 C CA . PRO A 1 115 ? 16.038 50.285 -40.422 1.00 66.62 115 PRO A CA 1
ATOM 910 C C . PRO A 1 115 ? 14.813 50.036 -39.524 1.00 66.62 115 PRO A C 1
ATOM 912 O O . PRO A 1 115 ? 14.649 50.729 -38.524 1.00 66.62 115 PRO A O 1
ATOM 915 N N . SER A 1 116 ? 13.932 49.085 -39.845 1.00 77.06 116 SER A N 1
ATOM 916 C CA . SER A 1 116 ? 12.797 48.749 -38.983 1.00 77.06 116 SER A CA 1
ATOM 917 C C . SER A 1 116 ? 12.382 47.293 -39.165 1.00 77.06 116 SER A C 1
ATOM 919 O O . SER A 1 116 ? 12.252 46.815 -40.293 1.00 77.06 116 SER A O 1
ATOM 921 N N . TYR A 1 117 ? 12.195 46.597 -38.045 1.00 71.31 117 TYR A N 1
ATOM 922 C CA . TYR A 1 117 ? 11.701 45.224 -37.997 1.00 71.31 117 TYR A CA 1
ATOM 923 C C . TYR A 1 117 ? 10.187 45.219 -37.745 1.00 71.31 117 TYR A C 1
ATOM 925 O O . TYR A 1 117 ? 9.693 46.084 -37.018 1.00 71.31 117 TYR A O 1
ATOM 933 N N . PRO A 1 118 ? 9.439 44.258 -38.315 1.00 76.25 118 PRO A N 1
ATOM 934 C CA . PRO A 1 118 ? 8.005 44.151 -38.081 1.00 76.25 118 PRO A CA 1
ATOM 935 C C . PRO A 1 118 ? 7.711 43.845 -36.600 1.00 76.25 118 PRO A C 1
ATOM 937 O O . PRO A 1 118 ? 8.469 43.102 -35.969 1.00 76.25 118 PRO A O 1
ATOM 940 N N . PRO A 1 119 ? 6.627 44.403 -36.031 1.00 75.94 119 PRO A N 1
ATOM 941 C CA . PRO A 1 119 ? 6.310 44.243 -34.617 1.00 75.94 119 PRO A CA 1
ATOM 942 C C . PRO A 1 119 ? 5.973 42.783 -34.289 1.00 75.94 119 PRO A C 1
ATOM 944 O O . PRO A 1 119 ? 5.183 42.145 -34.981 1.00 75.94 119 PRO A O 1
ATOM 947 N N . LEU A 1 120 ? 6.566 42.265 -33.211 1.00 66.44 120 LEU A N 1
ATOM 948 C CA . LEU 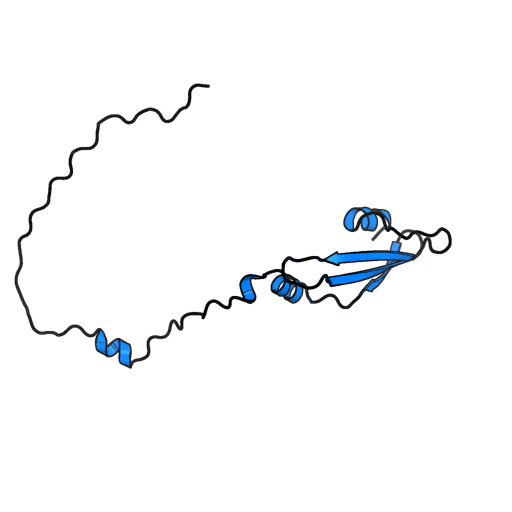A 1 120 ? 6.407 40.881 -32.742 1.00 66.44 120 LEU A CA 1
ATOM 949 C C . LEU A 1 120 ? 5.186 40.679 -31.830 1.00 66.44 120 LEU A C 1
ATOM 951 O O . LEU A 1 120 ? 5.143 39.726 -31.055 1.00 66.44 120 LEU A O 1
ATOM 955 N N . GLU A 1 121 ? 4.187 41.554 -31.911 1.00 70.88 121 GLU A N 1
ATOM 956 C CA . GLU A 1 121 ? 2.953 41.405 -31.142 1.00 70.88 121 GLU A CA 1
ATOM 957 C C . GLU A 1 121 ? 1.817 40.933 -32.049 1.00 70.88 121 GLU A C 1
ATOM 959 O O . GLU A 1 121 ? 1.447 41.588 -33.023 1.00 70.88 121 GLU A O 1
ATOM 964 N N . THR A 1 122 ? 1.246 39.774 -31.727 1.00 66.06 122 THR A N 1
ATOM 965 C CA . THR A 1 122 ? -0.032 39.337 -32.291 1.00 66.06 122 THR A CA 1
ATOM 966 C C . THR A 1 122 ? -1.146 40.167 -31.663 1.00 66.06 122 THR A C 1
ATOM 968 O O . THR A 1 122 ? -1.303 40.141 -30.442 1.00 66.06 122 THR A O 1
ATOM 971 N N . ALA A 1 123 ? -1.910 40.893 -32.485 1.00 67.19 123 ALA A N 1
ATOM 972 C CA . ALA A 1 123 ? -3.100 41.620 -32.049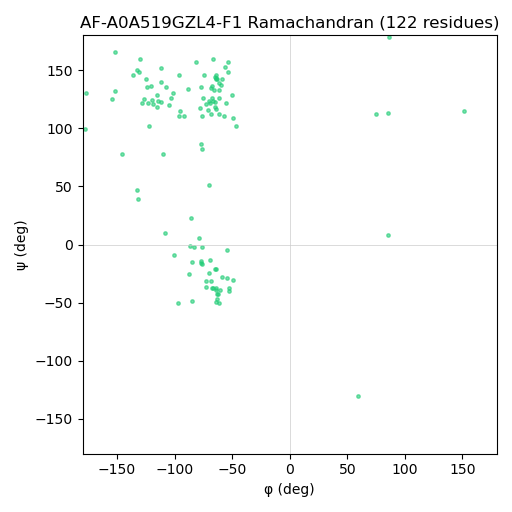 1.00 67.19 123 ALA A CA 1
ATOM 973 C C . ALA A 1 123 ? -4.024 40.694 -31.240 1.00 67.19 123 ALA A C 1
ATOM 975 O O . ALA A 1 123 ? -4.315 39.576 -31.672 1.00 67.19 123 ALA A O 1
ATOM 976 N N . ARG A 1 124 ? -4.423 41.151 -30.052 1.00 51.69 124 ARG A N 1
ATOM 977 C CA . ARG A 1 124 ? -5.361 40.450 -29.174 1.00 51.69 124 ARG A CA 1
ATOM 978 C C . ARG A 1 124 ? -6.797 40.642 -29.638 1.00 51.69 124 ARG A C 1
ATOM 980 O O . ARG A 1 124 ? -7.113 41.775 -30.061 1.00 51.69 124 ARG A O 1
#